Protein AF-W1V250-F1 (afdb_monomer_lite)

Foldseek 3Di:
DLVVLLVCLQVVQFQAKEAALPADCVSVVVVVVSCVVVVHYYHHPHHLVRVCVVVVPPDSDRMDGDGD

Radius of gyration: 10.69 Å; chains: 1; bounding box: 25×21×28 Å

Sequence (68 aa):
GAKQTLKQIAKGAVKYVFLGCDSDERVVQPLRIACEEQGIPVNDKHTMDDLGRACRIKVRATAVGVLR

Secondary structure (DSSP, 8-state):
-HHHHHHHHHTT-EEEEEEETTS-HHHHHHHHHHHHHTT--EEEEE-HHHHHHHTT-SS--SEEEEE-

InterPro domains:
  IPR004038 Ribosomal protein eL8/eL30/eS12/Gadd45 [PF01248] (1-66)
  IPR029064 Ribosomal protein eL30-like superfamily [G3DSA:3.30.1330.30] (1-67)
  IPR029064 Ribosomal protein eL30-like superfamily [SSF55315] (1-67)

pLDDT: mean 70.63, std 9.48, range [38.03, 83.06]

Structure (mmCIF, N/CA/C/O backbone):
data_AF-W1V250-F1
#
_entry.id   AF-W1V250-F1
#
loop_
_atom_site.group_PDB
_atom_site.i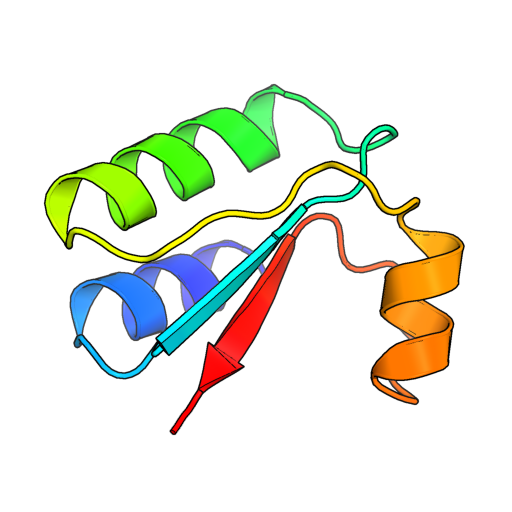d
_atom_site.type_symbol
_atom_site.label_atom_id
_atom_site.label_alt_id
_atom_site.label_comp_id
_atom_site.label_asym_id
_atom_site.label_entity_id
_atom_site.label_seq_id
_atom_site.pdbx_PDB_ins_code
_atom_site.Cartn_x
_atom_site.Cartn_y
_atom_site.Cartn_z
_atom_site.occupancy
_atom_site.B_iso_or_equiv
_atom_site.auth_seq_id
_atom_site.auth_comp_id
_atom_site.auth_asym_id
_atom_site.auth_atom_id
_atom_site.pdbx_PDB_model_num
ATOM 1 N N . GLY A 1 1 ? 0.409 9.624 -3.261 1.00 51.66 1 GLY A N 1
ATOM 2 C CA . GLY A 1 1 ? 1.666 9.999 -2.574 1.00 51.66 1 GLY A CA 1
ATOM 3 C C . GLY A 1 1 ? 1.705 9.373 -1.193 1.00 51.66 1 GLY A C 1
ATOM 4 O O . GLY A 1 1 ? 0.650 9.273 -0.580 1.00 51.66 1 GLY A O 1
ATOM 5 N N . ALA A 1 2 ? 2.881 8.958 -0.707 1.00 55.94 2 ALA A N 1
ATOM 6 C CA . ALA A 1 2 ? 3.048 8.125 0.498 1.00 55.94 2 ALA A CA 1
ATOM 7 C C . ALA A 1 2 ? 2.261 8.604 1.740 1.00 55.94 2 ALA A C 1
ATOM 9 O O . ALA A 1 2 ? 1.650 7.792 2.427 1.00 55.94 2 ALA A O 1
ATOM 10 N N . LYS A 1 3 ? 2.168 9.924 1.975 1.00 61.47 3 LYS A N 1
ATOM 11 C CA . LYS A 1 3 ? 1.353 10.504 3.065 1.00 61.47 3 LYS A CA 1
ATOM 12 C C . LYS A 1 3 ? -0.153 10.226 2.943 1.00 61.47 3 LYS A C 1
ATOM 14 O O . LYS A 1 3 ? -0.814 10.022 3.956 1.00 61.47 3 LYS A O 1
ATOM 19 N N . GLN A 1 4 ? -0.712 10.216 1.730 1.00 63.75 4 GLN A N 1
ATOM 20 C CA . GLN A 1 4 ? -2.122 9.852 1.532 1.00 63.75 4 GLN A CA 1
ATOM 21 C C . GLN A 1 4 ? -2.346 8.361 1.762 1.00 63.75 4 GLN A C 1
ATOM 23 O O . GLN A 1 4 ? -3.338 8.002 2.386 1.00 63.75 4 GLN A O 1
ATOM 28 N N . TH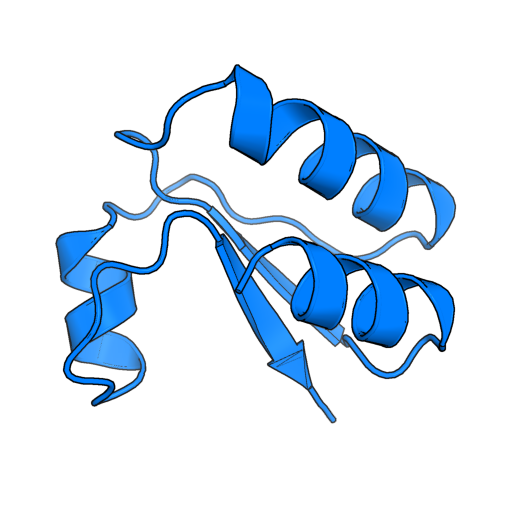R A 1 5 ? -1.420 7.510 1.313 1.00 65.25 5 THR A N 1
ATOM 29 C CA . THR A 1 5 ? -1.503 6.065 1.551 1.00 65.25 5 THR A CA 1
ATOM 30 C C . THR A 1 5 ? -1.463 5.773 3.049 1.00 65.25 5 THR A C 1
ATOM 32 O O . THR A 1 5 ? -2.351 5.093 3.537 1.00 65.25 5 THR A O 1
ATOM 35 N N . LEU A 1 6 ? -0.545 6.391 3.803 1.00 68.19 6 LEU A N 1
ATOM 36 C CA . LEU A 1 6 ? -0.490 6.296 5.270 1.00 68.19 6 LEU A CA 1
ATOM 37 C C . LEU A 1 6 ? -1.791 6.735 5.951 1.00 68.19 6 LEU A C 1
ATOM 39 O O . LEU A 1 6 ? -2.270 6.059 6.852 1.00 68.19 6 LEU A O 1
ATOM 43 N N . LYS A 1 7 ? -2.403 7.837 5.502 1.00 73.44 7 LYS A N 1
ATOM 44 C CA . LYS A 1 7 ? -3.676 8.311 6.066 1.00 73.44 7 LYS A CA 1
ATOM 45 C C . LYS A 1 7 ? -4.832 7.348 5.788 1.00 73.44 7 LYS A C 1
ATOM 47 O O . LYS A 1 7 ? -5.704 7.189 6.633 1.00 73.44 7 LYS A O 1
ATOM 52 N N . GLN A 1 8 ? -4.859 6.735 4.607 1.00 70.50 8 GLN A N 1
ATOM 53 C CA . GLN A 1 8 ? -5.879 5.750 4.243 1.00 70.50 8 GLN A CA 1
ATOM 54 C C . GLN A 1 8 ? -5.659 4.415 4.951 1.00 70.50 8 GLN A C 1
ATOM 56 O O . GLN A 1 8 ? -6.636 3.792 5.360 1.00 70.50 8 GLN A O 1
ATOM 61 N N . ILE A 1 9 ? -4.390 4.024 5.130 1.00 72.94 9 ILE A N 1
ATOM 62 C CA . ILE A 1 9 ? -3.993 2.919 5.994 1.00 72.94 9 ILE A CA 1
ATOM 63 C C . ILE A 1 9 ? -4.556 3.219 7.370 1.00 72.94 9 ILE A C 1
ATOM 65 O O . ILE A 1 9 ? -5.452 2.502 7.765 1.00 72.94 9 ILE A O 1
ATOM 69 N N . ALA A 1 10 ? -4.160 4.301 8.050 1.00 71.62 10 ALA A N 1
ATOM 70 C CA . ALA A 1 10 ? -4.605 4.648 9.412 1.00 71.62 10 ALA A CA 1
ATOM 71 C C . ALA A 1 10 ? -6.133 4.742 9.605 1.00 71.62 10 ALA A C 1
ATOM 73 O O . ALA A 1 10 ? -6.629 4.644 10.722 1.00 71.62 10 ALA A O 1
ATOM 74 N N . LYS A 1 11 ? -6.892 4.953 8.525 1.00 74.56 11 LYS A N 1
ATOM 75 C CA . LYS A 1 11 ? -8.361 4.946 8.540 1.00 74.56 11 LYS A CA 1
ATOM 76 C C . LYS A 1 11 ? -8.979 3.543 8.465 1.00 74.56 11 LYS A C 1
ATOM 78 O O . LYS A 1 11 ? -10.202 3.449 8.427 1.00 74.56 11 LYS A O 1
ATOM 83 N N . GLY A 1 12 ? -8.184 2.479 8.356 1.00 70.12 12 GLY A N 1
ATOM 84 C CA . GLY A 1 12 ? -8.667 1.122 8.090 1.00 70.12 12 GLY A CA 1
ATOM 85 C C . GLY A 1 12 ? -9.325 0.966 6.716 1.00 70.12 12 GLY A C 1
ATOM 86 O O . GLY A 1 12 ? -10.052 0.007 6.478 1.00 70.12 12 GLY A O 1
ATOM 87 N N . ALA A 1 13 ? -9.107 1.913 5.796 1.00 73.31 13 ALA A N 1
ATOM 88 C CA . ALA A 1 13 ? -9.699 1.867 4.459 1.00 73.31 13 ALA A CA 1
ATOM 89 C C . ALA A 1 13 ? -8.917 0.948 3.507 1.00 73.31 13 ALA A C 1
ATOM 91 O O . ALA A 1 13 ? -9.374 0.680 2.398 1.00 73.31 13 ALA A O 1
ATOM 92 N N . VAL A 1 14 ? -7.731 0.489 3.921 1.00 75.81 14 VAL A N 1
ATOM 93 C CA . VAL A 1 14 ? -6.820 -0.342 3.130 1.00 75.81 14 VAL A CA 1
ATOM 94 C C . VAL A 1 14 ? -6.952 -1.798 3.558 1.00 75.81 14 VAL A C 1
ATOM 96 O O . VAL A 1 14 ? -6.797 -2.126 4.728 1.00 75.81 14 VAL A O 1
ATOM 99 N N . LYS A 1 15 ? -7.223 -2.674 2.590 1.00 75.56 15 LYS A N 1
ATOM 100 C CA . LYS A 1 15 ? -7.393 -4.116 2.807 1.00 75.56 15 LYS A CA 1
ATOM 101 C C . LYS A 1 15 ? -6.134 -4.915 2.478 1.00 75.56 15 LYS A C 1
ATOM 103 O O . LYS A 1 15 ? -5.928 -5.986 3.035 1.00 75.56 15 LYS A O 1
ATOM 108 N N . TYR A 1 16 ? -5.330 -4.420 1.544 1.00 75.62 16 TYR A N 1
ATOM 109 C CA . TYR A 1 16 ? -4.126 -5.094 1.069 1.00 75.62 16 TYR A CA 1
ATOM 110 C C . TYR A 1 16 ? -3.086 -4.058 0.679 1.00 75.62 16 TYR A C 1
ATOM 112 O O . TYR A 1 16 ? -3.440 -3.041 0.081 1.00 75.62 16 TYR A O 1
ATOM 120 N N . VAL A 1 17 ? -1.813 -4.311 0.970 1.00 78.38 17 VAL A N 1
ATOM 121 C CA . VA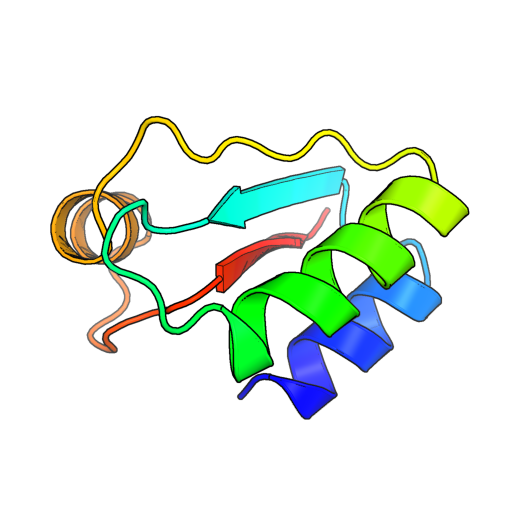L A 1 17 ? -0.718 -3.463 0.492 1.00 78.38 17 VAL A CA 1
ATOM 122 C C . VAL A 1 17 ? 0.247 -4.286 -0.337 1.00 78.38 17 VAL A C 1
ATOM 124 O O . VAL A 1 17 ? 0.679 -5.359 0.065 1.00 78.38 17 VAL A O 1
ATOM 127 N N . PHE A 1 18 ? 0.596 -3.769 -1.505 1.00 76.56 18 PHE A N 1
ATOM 128 C CA . PHE A 1 18 ? 1.648 -4.316 -2.340 1.00 76.56 18 PHE A CA 1
ATOM 129 C C . PHE A 1 18 ? 2.847 -3.383 -2.315 1.00 76.56 18 PHE A C 1
ATOM 131 O O . PHE A 1 18 ? 2.705 -2.168 -2.478 1.00 76.56 18 PHE A O 1
ATOM 138 N N . LEU A 1 19 ? 4.024 -3.952 -2.113 1.00 76.50 19 LEU A N 1
ATOM 139 C CA . LEU A 1 19 ? 5.289 -3.243 -2.105 1.00 76.50 19 LEU A CA 1
ATOM 140 C C . LEU A 1 19 ? 6.122 -3.722 -3.282 1.00 76.50 19 LEU A C 1
ATOM 142 O O . LEU A 1 19 ? 6.165 -4.912 -3.579 1.00 76.50 19 LEU A O 1
ATOM 146 N N . GLY A 1 20 ? 6.776 -2.781 -3.953 1.00 78.25 20 GLY A N 1
ATOM 147 C CA . GLY A 1 20 ? 7.810 -3.133 -4.912 1.00 78.25 20 GLY A CA 1
ATOM 148 C C . GLY A 1 20 ? 9.020 -3.717 -4.182 1.00 78.25 20 GLY A C 1
ATOM 149 O O . GLY A 1 20 ? 9.492 -3.103 -3.234 1.00 78.25 20 GLY A O 1
ATOM 150 N N . CYS A 1 21 ? 9.574 -4.839 -4.631 1.00 74.31 21 CYS A N 1
ATOM 151 C CA . CYS A 1 21 ? 10.865 -5.317 -4.117 1.00 74.31 21 CYS A CA 1
ATOM 152 C C . CYS A 1 21 ? 12.007 -4.313 -4.398 1.00 74.31 21 CYS A C 1
ATOM 154 O O . CYS A 1 21 ? 12.967 -4.240 -3.643 1.00 74.31 21 CYS A O 1
ATOM 156 N N . ASP A 1 22 ? 11.877 -3.516 -5.466 1.00 77.38 22 ASP A N 1
ATOM 157 C CA . ASP A 1 22 ? 12.823 -2.459 -5.874 1.00 77.38 22 ASP A CA 1
ATOM 158 C C . ASP A 1 22 ? 12.538 -1.102 -5.191 1.00 77.38 22 ASP A C 1
ATOM 160 O O . ASP A 1 22 ? 13.065 -0.055 -5.560 1.00 77.38 22 ASP A O 1
ATOM 164 N N . SER A 1 23 ? 11.628 -1.095 -4.216 1.00 73.00 23 SER A N 1
ATOM 165 C CA . SER A 1 23 ? 11.207 0.116 -3.526 1.00 73.00 23 SER A CA 1
ATOM 166 C C . SER A 1 23 ? 12.199 0.547 -2.450 1.00 73.00 23 SER A C 1
ATOM 168 O O . SER A 1 23 ? 12.668 -0.259 -1.655 1.00 73.00 23 SER A O 1
ATOM 170 N N . ASP A 1 24 ? 12.426 1.858 -2.355 1.00 78.38 24 ASP A N 1
ATOM 171 C CA . ASP A 1 24 ? 13.304 2.458 -1.348 1.00 78.38 24 ASP A CA 1
ATOM 172 C C . ASP A 1 24 ? 12.811 2.173 0.082 1.00 78.38 24 ASP A C 1
ATOM 174 O O . ASP A 1 24 ? 11.723 2.616 0.475 1.00 78.38 24 ASP A O 1
ATOM 178 N N . GLU A 1 25 ? 13.618 1.464 0.878 1.00 73.69 25 GLU A N 1
ATOM 179 C CA . GLU A 1 25 ? 13.282 1.052 2.247 1.00 73.69 25 GLU A CA 1
ATOM 180 C C . GLU A 1 25 ? 12.832 2.214 3.139 1.00 73.69 25 GLU A C 1
ATOM 182 O O . GLU A 1 25 ? 11.986 2.016 4.009 1.00 73.69 25 GLU A O 1
ATOM 187 N N . ARG A 1 26 ? 13.303 3.446 2.904 1.00 77.69 26 ARG A N 1
ATOM 188 C CA . ARG A 1 26 ? 12.877 4.627 3.680 1.00 77.69 26 ARG A CA 1
ATOM 189 C C . ARG A 1 26 ? 11.399 4.954 3.495 1.00 77.69 26 ARG A C 1
ATOM 191 O O . ARG A 1 26 ? 10.775 5.547 4.372 1.00 77.69 26 ARG A O 1
ATOM 198 N N . VAL A 1 27 ? 10.839 4.588 2.346 1.00 73.50 27 VAL A N 1
ATOM 199 C CA . VAL A 1 27 ? 9.412 4.725 2.044 1.00 73.50 27 VAL A CA 1
ATOM 200 C C . VAL A 1 27 ? 8.662 3.477 2.493 1.00 73.50 27 VAL A C 1
ATOM 202 O O . VAL A 1 27 ? 7.570 3.588 3.049 1.00 73.50 27 VAL A O 1
ATOM 205 N N . VAL A 1 28 ? 9.248 2.296 2.285 1.00 75.81 28 VAL A N 1
ATOM 206 C CA . VAL A 1 28 ? 8.616 1.013 2.608 1.00 75.81 28 VAL A CA 1
ATOM 207 C C . VAL A 1 28 ? 8.488 0.783 4.114 1.00 75.81 28 VAL A C 1
ATOM 209 O O . VAL A 1 28 ? 7.441 0.323 4.559 1.00 75.81 28 VAL A O 1
ATOM 212 N N . GLN A 1 29 ? 9.497 1.137 4.913 1.00 80.12 29 GLN A N 1
ATOM 213 C CA . GLN A 1 29 ? 9.498 0.951 6.368 1.00 80.12 29 GLN A CA 1
ATOM 214 C C . GLN A 1 29 ? 8.271 1.551 7.069 1.00 80.12 29 GLN A C 1
ATOM 216 O O . GLN A 1 29 ? 7.549 0.796 7.720 1.00 80.12 29 GLN A O 1
ATOM 221 N N . PRO A 1 30 ? 7.974 2.862 6.949 1.00 77.38 30 PRO A N 1
ATOM 222 C CA . PRO A 1 30 ? 6.818 3.442 7.632 1.00 77.38 30 PRO A CA 1
ATOM 223 C C . PRO A 1 30 ? 5.492 2.874 7.112 1.00 77.38 30 PRO A C 1
ATOM 225 O O . PRO A 1 30 ? 4.520 2.794 7.857 1.00 77.38 30 PRO A O 1
ATOM 228 N N . LEU A 1 31 ? 5.447 2.448 5.846 1.00 74.62 31 LEU A N 1
ATOM 229 C CA . LEU A 1 31 ? 4.298 1.762 5.257 1.00 74.62 31 LEU A CA 1
ATOM 230 C C . LEU A 1 31 ? 4.098 0.371 5.862 1.00 74.62 31 LEU A C 1
ATOM 232 O O . LEU A 1 31 ? 2.977 0.038 6.232 1.00 74.62 31 LEU A O 1
ATOM 236 N N . ARG A 1 32 ? 5.172 -0.408 6.003 1.00 77.81 32 ARG A N 1
ATOM 237 C CA . ARG A 1 32 ? 5.158 -1.736 6.616 1.00 77.81 32 ARG A CA 1
ATOM 238 C C . ARG A 1 32 ? 4.722 -1.660 8.072 1.00 77.81 32 ARG A C 1
ATOM 240 O O . ARG A 1 32 ? 3.811 -2.386 8.439 1.00 77.81 32 ARG A O 1
ATOM 247 N N . ILE A 1 33 ? 5.295 -0.737 8.846 1.00 82.62 33 ILE A N 1
ATOM 248 C CA . ILE A 1 33 ? 4.918 -0.513 10.250 1.00 82.62 33 ILE A CA 1
ATOM 249 C C . ILE A 1 33 ? 3.427 -0.172 10.347 1.00 82.62 33 ILE A C 1
ATOM 251 O O . ILE A 1 33 ? 2.696 -0.825 11.081 1.00 82.62 33 ILE A O 1
ATOM 255 N N . ALA A 1 34 ? 2.940 0.780 9.543 1.00 79.38 34 ALA A N 1
ATOM 256 C CA . ALA A 1 34 ? 1.528 1.164 9.559 1.00 79.38 34 ALA A CA 1
ATOM 257 C C . ALA A 1 34 ? 0.575 0.040 9.109 1.00 79.38 34 ALA A C 1
ATOM 259 O O . ALA A 1 34 ? -0.580 0.004 9.539 1.00 79.38 34 ALA A O 1
ATOM 260 N N . CYS A 1 35 ? 1.030 -0.851 8.221 1.00 78.19 35 CYS A N 1
ATOM 261 C CA . CYS A 1 35 ? 0.272 -2.037 7.828 1.00 78.19 35 CYS A CA 1
ATOM 262 C C . CYS A 1 35 ? 0.250 -3.079 8.941 1.00 78.19 35 CYS A C 1
ATOM 264 O O . CYS A 1 35 ? -0.814 -3.613 9.233 1.00 78.19 35 CYS A O 1
ATOM 266 N N . GLU A 1 36 ? 1.395 -3.342 9.568 1.00 82.94 36 GLU A N 1
ATOM 267 C CA . GLU A 1 36 ? 1.541 -4.309 10.655 1.00 82.94 36 GLU A CA 1
ATOM 268 C C . GLU A 1 36 ? 0.711 -3.897 11.877 1.00 82.94 36 GLU A C 1
ATOM 270 O O . GLU A 1 36 ? -0.048 -4.713 12.394 1.00 82.94 36 GLU A O 1
ATOM 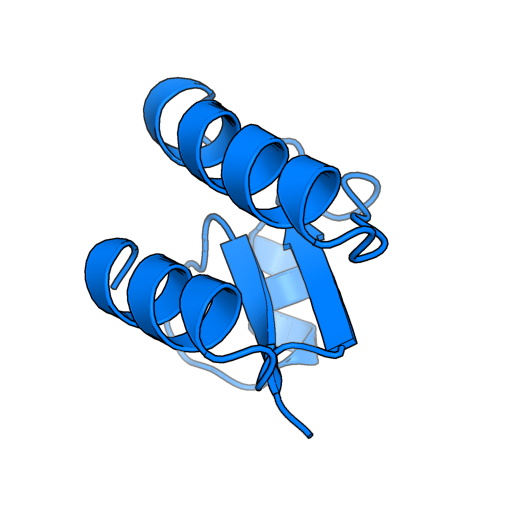275 N N . GLU A 1 37 ? 0.728 -2.610 12.242 1.00 82.69 37 GLU A N 1
ATOM 276 C CA . GLU A 1 37 ? -0.111 -2.050 13.315 1.00 82.69 37 GLU A CA 1
ATOM 277 C C . GLU A 1 37 ? -1.615 -2.241 13.080 1.00 82.69 37 GLU A C 1
ATOM 279 O O . GLU A 1 37 ? -2.391 -2.321 14.028 1.00 82.69 37 GLU A O 1
ATOM 284 N N . GLN A 1 38 ? -2.045 -2.337 11.821 1.00 79.25 38 GLN A N 1
ATOM 285 C CA . GLN A 1 38 ? -3.445 -2.594 11.475 1.00 79.25 38 GLN A CA 1
ATOM 286 C C . GLN A 1 38 ? -3.737 -4.025 11.036 1.00 79.25 38 GLN A C 1
ATOM 288 O O . GLN A 1 38 ? -4.874 -4.327 10.673 1.00 79.25 38 GLN A O 1
ATOM 293 N N . GLY A 1 39 ? -2.740 -4.911 11.057 1.00 81.38 39 GLY A N 1
ATOM 294 C CA . GLY A 1 39 ? -2.888 -6.288 10.590 1.00 81.38 39 GLY A CA 1
ATOM 295 C C . GLY A 1 39 ? -3.208 -6.395 9.096 1.00 81.38 39 GLY A C 1
ATOM 296 O O . GLY A 1 39 ? -3.882 -7.333 8.669 1.00 81.38 39 GLY A O 1
ATOM 297 N N . ILE A 1 40 ? -2.765 -5.429 8.289 1.00 83.06 40 ILE A N 1
ATOM 298 C CA . ILE A 1 40 ? -2.975 -5.433 6.843 1.00 83.06 40 ILE A CA 1
ATOM 299 C C . ILE A 1 40 ? -1.914 -6.332 6.195 1.00 83.06 40 ILE A C 1
ATOM 301 O O . ILE A 1 40 ? -0.720 -6.103 6.394 1.00 83.06 40 ILE A O 1
ATOM 305 N N . PRO A 1 41 ? -2.310 -7.319 5.377 1.00 80.25 41 PRO A N 1
ATOM 306 C CA . PRO A 1 41 ? -1.367 -8.152 4.649 1.00 80.25 41 PRO A CA 1
ATOM 307 C C . PRO A 1 41 ? -0.586 -7.327 3.621 1.00 80.25 41 PRO A C 1
ATOM 309 O O . PRO A 1 41 ? -1.153 -6.604 2.793 1.00 80.25 41 PRO A O 1
ATOM 312 N N . VAL A 1 42 ? 0.734 -7.476 3.682 1.00 78.44 42 VAL A N 1
ATOM 313 C CA . VAL A 1 42 ? 1.700 -6.806 2.817 1.00 78.44 42 VAL A CA 1
ATOM 314 C C . VAL A 1 42 ? 2.341 -7.837 1.890 1.00 78.44 42 VAL A C 1
ATOM 316 O O . VAL A 1 42 ? 2.743 -8.904 2.347 1.00 78.44 42 VAL A O 1
ATOM 319 N N . ASN A 1 43 ? 2.431 -7.535 0.595 1.00 80.12 43 ASN A N 1
ATOM 320 C CA . ASN A 1 43 ? 3.063 -8.405 -0.394 1.00 80.12 43 ASN A CA 1
ATOM 321 C C . ASN A 1 43 ? 4.175 -7.66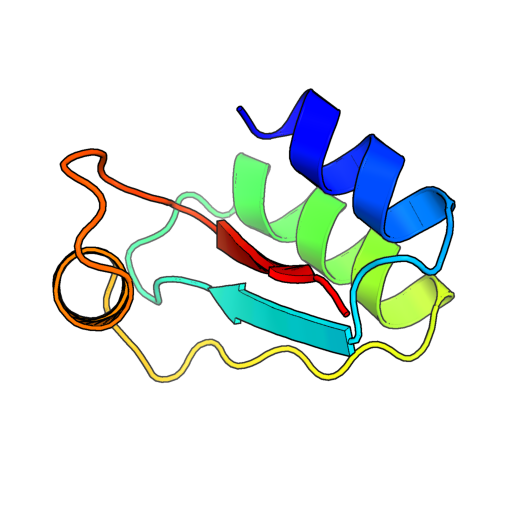8 -1.149 1.00 80.12 43 ASN A C 1
ATOM 323 O O . ASN A 1 43 ? 3.898 -6.790 -1.966 1.00 80.12 43 ASN A O 1
ATOM 327 N N . ASP A 1 44 ? 5.419 -8.045 -0.874 1.00 74.25 44 ASP A N 1
ATOM 328 C CA . ASP A 1 44 ? 6.648 -7.515 -1.480 1.00 74.25 44 ASP A CA 1
ATOM 329 C C . ASP A 1 44 ? 7.191 -8.358 -2.651 1.00 74.25 44 ASP A C 1
ATOM 331 O O . ASP A 1 44 ? 8.228 -8.034 -3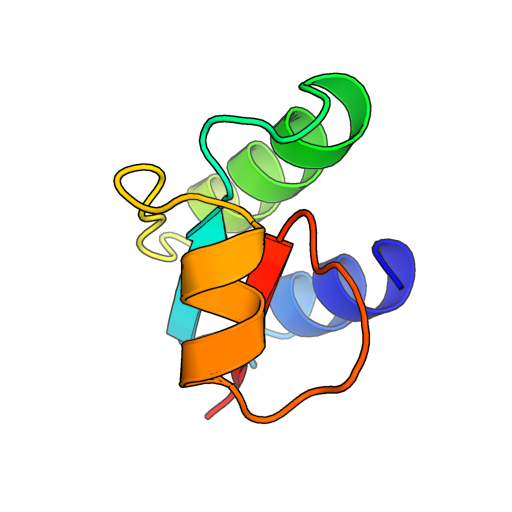.225 1.00 74.25 44 ASP A O 1
ATOM 335 N N . LYS A 1 45 ? 6.479 -9.413 -3.076 1.00 72.19 45 LYS A N 1
ATOM 336 C CA . LYS A 1 45 ? 6.950 -10.327 -4.137 1.00 72.19 45 LYS A CA 1
ATOM 337 C C . LYS A 1 45 ? 6.937 -9.743 -5.555 1.00 72.19 45 LYS A C 1
ATOM 339 O O . LYS A 1 45 ? 7.330 -10.433 -6.494 1.00 72.19 45 LYS A O 1
ATOM 344 N N . HIS A 1 46 ? 6.461 -8.514 -5.731 1.00 72.81 46 HIS A N 1
ATOM 345 C CA . HIS A 1 46 ? 6.245 -7.898 -7.041 1.00 72.81 46 HIS A CA 1
ATOM 346 C C . HIS A 1 46 ? 7.176 -6.700 -7.238 1.00 72.81 46 HIS A C 1
ATOM 348 O O . HIS A 1 46 ? 7.580 -6.046 -6.281 1.00 72.81 46 HIS A O 1
ATOM 354 N N . THR A 1 47 ? 7.542 -6.389 -8.480 1.00 76.00 47 THR A N 1
ATOM 355 C CA . THR A 1 47 ? 8.349 -5.199 -8.791 1.00 76.00 47 THR A CA 1
ATOM 356 C C . THR A 1 47 ? 7.457 -3.964 -8.928 1.00 76.00 47 THR A C 1
ATOM 358 O O . THR A 1 47 ? 6.262 -4.068 -9.206 1.00 76.00 47 THR A O 1
ATOM 361 N N . MET A 1 48 ? 8.026 -2.763 -8.767 1.00 71.69 48 MET A N 1
ATOM 362 C CA . MET A 1 48 ? 7.279 -1.503 -8.939 1.00 71.69 48 MET A CA 1
ATOM 363 C C . MET A 1 48 ? 6.609 -1.392 -10.322 1.00 71.69 48 MET A C 1
ATOM 365 O O . MET A 1 48 ? 5.561 -0.757 -10.451 1.00 71.69 48 MET A O 1
ATOM 369 N N . ASP A 1 49 ? 7.209 -2.010 -11.344 1.00 69.94 49 ASP A N 1
ATOM 370 C CA . ASP A 1 49 ? 6.690 -2.047 -12.713 1.00 69.94 49 ASP A CA 1
ATOM 371 C C . ASP A 1 49 ? 5.463 -2.963 -12.834 1.00 69.94 49 ASP A C 1
ATOM 373 O O . ASP A 1 49 ? 4.424 -2.545 -13.349 1.00 69.94 49 ASP A O 1
ATOM 377 N N . ASP A 1 50 ? 5.542 -4.168 -12.255 1.00 73.44 50 ASP A N 1
ATOM 378 C CA . ASP A 1 50 ? 4.436 -5.131 -12.210 1.00 73.44 50 ASP A CA 1
ATOM 379 C C . ASP A 1 50 ? 3.219 -4.542 -11.478 1.00 73.44 50 ASP A C 1
ATOM 381 O O . ASP A 1 50 ? 2.092 -4.590 -11.976 1.00 73.44 50 ASP A O 1
ATOM 385 N N . LEU A 1 51 ? 3.458 -3.856 -10.354 1.00 73.06 51 LEU A N 1
ATOM 386 C CA . LEU A 1 51 ? 2.416 -3.165 -9.591 1.00 73.06 51 LEU A CA 1
ATOM 387 C C . LEU A 1 51 ? 1.793 -1.990 -10.356 1.00 73.06 51 LEU A C 1
ATOM 389 O O . LEU A 1 51 ? 0.569 -1.829 -10.359 1.00 73.06 51 LEU A O 1
ATOM 393 N N . GLY A 1 52 ? 2.609 -1.180 -11.039 1.00 67.06 52 GLY A N 1
ATOM 394 C CA . GLY A 1 52 ? 2.119 -0.083 -11.880 1.00 67.06 52 GLY A CA 1
ATOM 395 C C . GLY A 1 52 ? 1.253 -0.588 -13.037 1.00 67.06 52 GLY A C 1
ATOM 396 O O . GLY A 1 52 ? 0.191 -0.022 -13.325 1.00 67.06 52 GLY A O 1
ATOM 397 N N . ARG A 1 53 ? 1.663 -1.704 -13.653 1.00 70.06 53 ARG A N 1
ATOM 398 C CA . ARG A 1 53 ? 0.936 -2.356 -14.747 1.00 70.06 53 ARG A CA 1
ATOM 399 C C . ARG A 1 53 ? -0.379 -2.967 -14.271 1.00 70.06 53 ARG A C 1
ATOM 401 O O . ARG A 1 53 ? -1.408 -2.745 -14.913 1.00 70.06 53 ARG A O 1
ATOM 408 N N . ALA A 1 54 ? -0.366 -3.667 -13.137 1.00 66.12 54 ALA A N 1
ATOM 409 C CA . ALA A 1 54 ? -1.546 -4.293 -12.543 1.00 66.12 54 ALA A CA 1
ATOM 410 C C . ALA A 1 54 ? -2.614 -3.263 -12.145 1.00 66.12 54 ALA A C 1
ATOM 412 O O . ALA A 1 54 ? -3.801 -3.467 -12.396 1.00 66.12 54 ALA A O 1
ATOM 413 N N . CYS A 1 55 ? -2.206 -2.117 -11.596 1.00 62.03 55 CYS A N 1
ATOM 414 C CA . CYS A 1 55 ? -3.143 -1.068 -11.196 1.00 62.03 55 CYS A CA 1
ATOM 415 C C . CYS A 1 55 ? -3.574 -0.125 -12.334 1.00 62.03 55 CYS A C 1
ATOM 417 O O . CYS A 1 55 ? -4.373 0.775 -12.079 1.00 62.03 55 CYS A O 1
ATOM 419 N N . ARG A 1 56 ? -3.074 -0.293 -13.574 1.00 56.94 56 ARG A N 1
ATOM 420 C CA . ARG A 1 56 ? -3.294 0.635 -14.714 1.00 56.94 56 ARG A CA 1
ATOM 421 C C . ARG A 1 56 ? -3.035 2.112 -14.373 1.00 56.94 56 ARG A C 1
ATOM 423 O O . ARG A 1 56 ? -3.566 3.014 -15.022 1.00 56.94 56 ARG A O 1
ATOM 430 N N . ILE A 1 57 ? -2.214 2.377 -13.362 1.00 54.31 57 ILE A N 1
ATOM 431 C CA . ILE A 1 57 ? -1.869 3.729 -12.931 1.00 54.31 57 ILE A CA 1
ATOM 432 C C . ILE A 1 57 ? -0.522 4.105 -13.531 1.00 54.31 57 ILE A C 1
ATOM 434 O O . ILE A 1 57 ? 0.467 3.391 -13.414 1.00 54.31 57 ILE A O 1
ATOM 438 N N . LYS A 1 58 ? -0.481 5.268 -14.182 1.00 38.03 58 LYS A N 1
ATOM 439 C CA . LYS A 1 58 ? 0.671 5.786 -14.939 1.00 38.03 58 LYS A CA 1
ATOM 440 C C . LYS A 1 58 ? 1.805 6.319 -14.041 1.00 38.03 58 LYS A C 1
ATOM 442 O O . LYS A 1 58 ? 2.577 7.169 -14.474 1.00 38.03 58 LYS A O 1
ATOM 447 N N . VAL A 1 59 ? 1.868 5.884 -12.780 1.00 45.12 59 VAL A N 1
ATOM 448 C CA . VAL A 1 59 ? 2.819 6.366 -11.768 1.00 45.12 59 VAL A CA 1
ATOM 449 C C . VAL A 1 59 ? 3.558 5.188 -11.142 1.00 45.12 59 VAL A C 1
ATOM 451 O O . VAL A 1 59 ? 2.936 4.212 -10.730 1.00 45.12 59 VAL A O 1
ATOM 454 N N . ARG A 1 60 ? 4.891 5.289 -11.052 1.00 50.69 60 ARG A N 1
ATOM 455 C CA . ARG A 1 60 ? 5.731 4.338 -10.311 1.00 50.69 60 ARG A CA 1
ATOM 456 C C . ARG A 1 60 ? 5.311 4.369 -8.842 1.00 50.69 60 ARG A C 1
ATOM 458 O O . ARG A 1 60 ? 5.591 5.338 -8.138 1.00 50.69 60 ARG A O 1
ATOM 465 N N . ALA A 1 61 ? 4.588 3.348 -8.398 1.00 56.59 61 ALA A N 1
ATOM 466 C CA . ALA A 1 61 ? 4.095 3.262 -7.034 1.00 56.59 61 ALA A CA 1
ATOM 467 C C . ALA A 1 61 ? 5.033 2.379 -6.209 1.00 56.59 61 ALA A C 1
ATOM 469 O O . ALA A 1 61 ? 5.063 1.165 -6.366 1.00 56.59 61 ALA A O 1
ATOM 470 N N . THR A 1 62 ? 5.792 3.006 -5.312 1.00 62.00 62 THR A N 1
ATOM 471 C CA . THR A 1 62 ? 6.659 2.329 -4.333 1.00 62.00 62 THR A CA 1
ATOM 472 C C . THR A 1 62 ? 5.850 1.414 -3.401 1.00 62.00 62 THR A C 1
ATOM 474 O O . THR A 1 62 ? 6.311 0.350 -2.989 1.00 62.00 62 THR A O 1
ATOM 477 N N . ALA A 1 63 ? 4.615 1.822 -3.102 1.00 63.31 63 ALA A N 1
ATOM 478 C CA . ALA A 1 63 ? 3.638 1.044 -2.362 1.00 63.31 63 ALA A CA 1
ATOM 479 C C . ALA A 1 63 ? 2.230 1.328 -2.887 1.00 63.31 63 ALA A C 1
ATOM 481 O O . ALA A 1 63 ? 1.836 2.490 -3.052 1.00 63.31 63 ALA A O 1
ATOM 482 N N . VAL A 1 64 ? 1.463 0.270 -3.113 1.00 65.31 64 VAL A N 1
ATOM 483 C CA . VAL A 1 64 ? 0.076 0.321 -3.565 1.00 65.31 64 VAL A CA 1
ATOM 484 C C . VAL A 1 64 ? -0.806 -0.196 -2.442 1.00 65.31 64 VAL A C 1
ATOM 486 O O . VAL A 1 64 ? -0.773 -1.376 -2.114 1.00 65.31 64 VAL A O 1
ATOM 489 N N . GLY A 1 65 ? -1.611 0.689 -1.859 1.00 63.94 65 GLY A N 1
ATOM 490 C CA . GLY A 1 65 ? -2.685 0.288 -0.957 1.00 63.94 65 GLY A CA 1
ATOM 491 C C . GLY A 1 65 ? -3.957 0.018 -1.747 1.00 63.94 65 GLY A C 1
ATOM 492 O O . GLY A 1 65 ? -4.494 0.931 -2.372 1.00 63.94 65 GLY A O 1
ATOM 493 N N . VAL A 1 66 ? -4.442 -1.217 -1.706 1.00 66.31 66 VAL A N 1
ATOM 494 C CA . VAL A 1 66 ? -5.764 -1.592 -2.202 1.00 66.31 66 VAL A CA 1
ATOM 495 C C . VAL A 1 66 ? -6.788 -1.168 -1.163 1.00 66.31 66 VAL A C 1
ATOM 497 O O . VAL A 1 66 ? -6.867 -1.730 -0.067 1.00 66.31 66 VAL A O 1
ATOM 500 N N . LEU A 1 67 ? -7.541 -0.134 -1.521 1.00 67.25 67 LEU A N 1
ATOM 501 C CA . LEU A 1 67 ? -8.673 0.350 -0.747 1.00 67.25 67 LEU A CA 1
ATOM 502 C C . LEU A 1 67 ? -9.885 -0.554 -0.977 1.00 67.25 67 LEU A C 1
ATOM 504 O O . LEU A 1 67 ? -9.995 -1.190 -2.027 1.00 67.25 67 LEU A O 1
ATOM 508 N N . ARG A 1 68 ? -10.767 -0.619 0.016 1.00 52.84 68 ARG A N 1
ATOM 509 C CA . ARG A 1 68 ? -12.076 -1.259 -0.123 1.00 52.84 68 ARG A CA 1
ATOM 510 C C . ARG A 1 68 ? -13.096 -0.318 -0.759 1.00 52.84 68 ARG A C 1
ATOM 512 O O . ARG A 1 68 ? -12.970 0.908 -0.547 1.00 52.84 68 ARG A O 1
#

Organism: NCBI:txid1403949